Protein AF-A0A2Z5PLV8-F1 (afdb_monomer_lite)

Sequence (96 aa):
MPYSDKEYSKIQKNIKHIIVTGRSSDDEFKNLLGLIYASIKLKNQKCTTKMLDTLKNKYNLDLIGDIDKFRIYYYKKSPNIKTEEDLKEYIRNNRK

Radius of gyration: 17.52 Å; chains: 1; bounding box: 42×35×44 Å

pLDDT: mean 77.37, std 14.93, range [39.31, 93.31]

Structure (mmCIF, N/CA/C/O backbone):
data_AF-A0A2Z5PLV8-F1
#
_entry.id   AF-A0A2Z5PLV8-F1
#
loop_
_atom_site.group_PDB
_atom_site.id
_atom_site.type_symbol
_atom_site.label_atom_id
_atom_site.label_alt_id
_atom_site.label_comp_id
_atom_site.label_asym_id
_atom_site.label_entity_id
_atom_site.label_seq_id
_atom_site.pdbx_PDB_ins_code
_atom_site.Cartn_x
_atom_site.Cartn_y
_atom_site.Cartn_z
_atom_site.occupancy
_atom_site.B_iso_or_equiv
_atom_site.auth_seq_id
_atom_site.auth_comp_id
_atom_site.auth_asym_id
_atom_site.auth_atom_id
_atom_site.pdbx_PDB_model_num
ATOM 1 N N . MET A 1 1 ? -16.593 2.886 6.727 1.00 57.59 1 MET A N 1
ATOM 2 C CA . MET A 1 1 ? -16.263 2.321 8.054 1.00 57.59 1 MET A CA 1
ATOM 3 C C . MET A 1 1 ? -14.754 2.382 8.264 1.00 57.59 1 MET A C 1
ATOM 5 O O . MET A 1 1 ? -14.042 2.378 7.264 1.00 57.59 1 MET A O 1
ATOM 9 N N . PRO A 1 2 ? -14.264 2.518 9.508 1.00 70.94 2 PRO A N 1
ATOM 10 C CA . PRO A 1 2 ? -12.843 2.391 9.821 1.00 70.94 2 PRO A CA 1
ATOM 11 C C . PRO A 1 2 ? -12.306 1.000 9.511 1.00 70.94 2 PRO A C 1
ATOM 13 O O . PRO A 1 2 ? -12.989 0.015 9.772 1.00 70.94 2 PRO A O 1
ATOM 16 N N . TYR A 1 3 ? -11.092 0.942 8.953 1.00 79.88 3 TYR A N 1
ATOM 17 C CA . TYR A 1 3 ? -10.362 -0.314 8.823 1.00 79.88 3 TYR A CA 1
ATOM 18 C C . TYR A 1 3 ? -10.063 -0.855 10.219 1.00 79.88 3 TYR A C 1
ATOM 20 O O . TYR A 1 3 ? -9.616 -0.121 11.104 1.00 79.88 3 TYR A O 1
ATOM 28 N N . SER A 1 4 ? -10.311 -2.143 10.400 1.00 86.81 4 SER A N 1
ATOM 29 C CA . SER A 1 4 ? -9.953 -2.886 11.599 1.00 86.81 4 SER A CA 1
ATOM 30 C C . SER A 1 4 ? -8.437 -3.074 11.708 1.00 86.81 4 SER A C 1
ATOM 32 O O . SER A 1 4 ? -7.708 -3.053 10.713 1.00 86.81 4 SER A O 1
ATOM 34 N N . ASP A 1 5 ? -7.951 -3.362 12.916 1.00 86.62 5 ASP A N 1
ATOM 35 C CA . ASP A 1 5 ? -6.536 -3.688 13.139 1.00 86.62 5 ASP A CA 1
ATOM 36 C C . ASP A 1 5 ? -6.074 -4.891 12.297 1.00 86.62 5 ASP A C 1
ATOM 38 O O . ASP A 1 5 ? -4.933 -4.938 11.832 1.00 86.62 5 ASP A O 1
ATOM 42 N N . LYS A 1 6 ? -6.981 -5.846 12.036 1.00 88.75 6 LYS A N 1
ATOM 43 C CA . LYS A 1 6 ? -6.725 -6.986 11.143 1.00 88.75 6 LYS A CA 1
ATOM 44 C C . LYS A 1 6 ? -6.488 -6.532 9.703 1.00 88.75 6 LYS A C 1
ATOM 46 O O . LYS A 1 6 ? -5.550 -7.008 9.066 1.00 88.75 6 LYS A O 1
ATOM 51 N N . GLU A 1 7 ? -7.303 -5.610 9.197 1.00 88.94 7 GLU A N 1
ATOM 52 C CA . GLU A 1 7 ? -7.149 -5.061 7.846 1.00 88.94 7 GLU A CA 1
ATOM 53 C C . GLU A 1 7 ? -5.865 -4.244 7.720 1.00 88.94 7 GLU A C 1
ATOM 55 O O . GLU A 1 7 ? -5.105 -4.449 6.775 1.00 88.94 7 GLU A O 1
ATOM 60 N N . TYR A 1 8 ? -5.552 -3.395 8.703 1.00 90.00 8 TYR A N 1
ATOM 61 C CA . TYR A 1 8 ? -4.289 -2.657 8.716 1.00 90.00 8 TYR A CA 1
ATOM 62 C C . TYR A 1 8 ? -3.070 -3.580 8.740 1.00 90.00 8 TYR A C 1
ATOM 64 O O . TYR A 1 8 ? -2.127 -3.370 7.975 1.00 90.00 8 TYR A O 1
ATOM 72 N N . SER A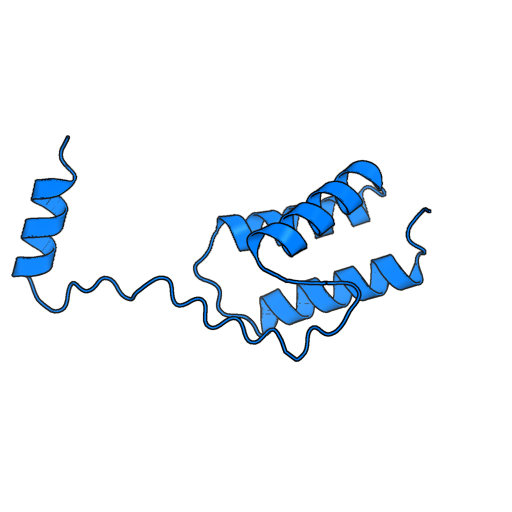 1 9 ? -3.096 -4.629 9.565 1.00 90.00 9 SER A N 1
ATOM 73 C CA . SER A 1 9 ? -2.027 -5.630 9.612 1.00 90.00 9 SER A CA 1
ATOM 74 C C . SER A 1 9 ? -1.864 -6.348 8.266 1.00 90.00 9 SER A C 1
ATOM 76 O O . SER A 1 9 ? -0.743 -6.517 7.775 1.00 90.00 9 SER A O 1
ATOM 78 N N . LYS A 1 10 ? -2.980 -6.698 7.611 1.00 90.44 10 LYS A N 1
ATOM 79 C CA . LYS A 1 10 ? -2.979 -7.316 6.279 1.00 90.44 10 LYS A CA 1
ATOM 80 C C . LYS A 1 10 ? -2.375 -6.388 5.223 1.00 90.44 10 LYS A C 1
ATOM 82 O O . LYS A 1 10 ? -1.468 -6.808 4.508 1.00 90.44 10 LYS A O 1
ATOM 87 N N . ILE A 1 11 ? -2.800 -5.124 5.175 1.00 90.06 11 ILE A N 1
ATOM 88 C CA . ILE A 1 11 ? -2.259 -4.119 4.248 1.00 90.06 11 ILE A CA 1
ATOM 89 C C . ILE A 1 11 ? -0.748 -3.959 4.455 1.00 90.06 11 ILE A C 1
ATOM 91 O O . ILE A 1 11 ? 0.015 -3.991 3.492 1.00 90.06 11 ILE A O 1
ATOM 95 N N . GLN A 1 12 ? -0.284 -3.852 5.703 1.00 90.31 12 GLN A N 1
ATOM 96 C CA . GLN A 1 12 ? 1.147 -3.748 6.008 1.00 90.31 12 GLN A CA 1
ATOM 97 C C . GLN A 1 12 ? 1.941 -4.975 5.543 1.00 90.31 12 GLN A C 1
ATOM 99 O O . GLN A 1 12 ? 3.037 -4.824 4.997 1.00 90.31 12 GLN A O 1
ATOM 104 N N . LYS A 1 13 ? 1.409 -6.186 5.751 1.00 89.81 13 LYS A N 1
ATOM 105 C CA . LYS A 1 13 ? 2.031 -7.431 5.279 1.00 89.81 13 LYS A CA 1
ATOM 106 C C . LYS A 1 13 ? 2.125 -7.454 3.754 1.00 89.81 13 LYS A C 1
ATOM 108 O O . LYS A 1 13 ? 3.169 -7.808 3.213 1.00 89.81 13 LYS A O 1
ATOM 113 N N . ASN A 1 14 ? 1.069 -7.014 3.083 1.00 88.50 14 ASN A N 1
ATOM 114 C CA . ASN A 1 14 ? 0.981 -6.973 1.633 1.00 88.50 14 ASN A CA 1
ATOM 115 C C . ASN A 1 14 ? 1.940 -5.947 1.013 1.00 88.50 14 ASN A C 1
ATOM 117 O O . ASN A 1 14 ? 2.649 -6.269 0.064 1.00 88.50 14 ASN A O 1
ATOM 121 N N . ILE A 1 15 ? 2.055 -4.754 1.603 1.00 88.56 15 ILE A N 1
ATOM 122 C CA . ILE A 1 15 ? 3.060 -3.753 1.213 1.00 88.56 15 ILE A CA 1
ATOM 123 C C . ILE A 1 15 ? 4.471 -4.330 1.347 1.00 88.56 15 ILE A C 1
ATOM 125 O O . ILE A 1 15 ? 5.268 -4.227 0.418 1.00 88.56 15 ILE A O 1
ATOM 129 N N . LYS A 1 16 ? 4.782 -4.970 2.484 1.00 87.19 16 LYS A N 1
ATOM 130 C CA . LYS A 1 16 ? 6.089 -5.610 2.692 1.00 87.19 16 LYS A CA 1
ATOM 131 C C . LYS A 1 16 ? 6.357 -6.691 1.652 1.00 87.19 16 LYS A C 1
ATOM 133 O O . LYS A 1 16 ? 7.458 -6.736 1.118 1.00 87.19 16 LYS A O 1
ATOM 138 N N . HIS A 1 17 ? 5.363 -7.528 1.355 1.00 84.38 17 HIS A N 1
ATOM 139 C CA . HIS A 1 17 ? 5.486 -8.546 0.319 1.00 84.38 17 HIS A CA 1
ATOM 140 C C . HIS A 1 17 ? 5.829 -7.905 -1.029 1.00 84.38 17 HIS A C 1
ATOM 142 O O . HIS A 1 17 ? 6.844 -8.262 -1.607 1.00 84.38 17 HIS A O 1
ATOM 148 N N . ILE A 1 18 ? 5.074 -6.893 -1.466 1.00 82.50 18 ILE A N 1
ATOM 149 C CA . ILE A 1 18 ? 5.302 -6.195 -2.742 1.00 82.50 18 ILE A CA 1
ATOM 150 C C . ILE A 1 18 ? 6.678 -5.524 -2.800 1.00 82.50 18 ILE A C 1
ATOM 152 O O . ILE A 1 18 ? 7.315 -5.549 -3.845 1.00 82.50 18 ILE A O 1
ATOM 156 N N . ILE A 1 19 ? 7.164 -4.941 -1.703 1.00 79.75 19 ILE A N 1
ATOM 157 C CA . ILE A 1 19 ? 8.506 -4.336 -1.662 1.00 79.75 19 ILE A CA 1
ATOM 158 C C . ILE A 1 19 ? 9.604 -5.402 -1.793 1.00 79.75 19 ILE A C 1
ATOM 160 O O . ILE A 1 19 ? 10.628 -5.150 -2.420 1.00 79.75 19 ILE A O 1
ATOM 164 N N . VAL A 1 20 ? 9.407 -6.583 -1.199 1.00 77.94 20 VAL A N 1
ATOM 165 C CA . VAL A 1 20 ? 10.398 -7.671 -1.209 1.00 77.94 20 VAL A CA 1
ATOM 166 C C . VAL A 1 20 ? 10.378 -8.451 -2.526 1.00 77.94 20 VAL A C 1
ATOM 168 O O . VAL A 1 20 ? 11.434 -8.826 -3.031 1.00 77.94 20 VAL A O 1
ATOM 171 N N . THR A 1 21 ? 9.194 -8.724 -3.076 1.00 74.19 21 THR A N 1
ATOM 172 C CA . THR A 1 21 ? 9.018 -9.586 -4.256 1.00 74.19 21 THR A CA 1
ATOM 173 C C . THR A 1 21 ? 8.847 -8.804 -5.554 1.00 74.19 21 THR A C 1
ATOM 175 O O . THR A 1 21 ? 9.169 -9.315 -6.628 1.00 74.19 21 THR A O 1
ATOM 178 N N . GLY A 1 22 ? 8.366 -7.565 -5.478 1.00 66.69 22 GLY A N 1
ATOM 179 C CA . GLY A 1 22 ? 8.134 -6.698 -6.623 1.00 66.69 22 GLY A CA 1
ATOM 180 C C . GLY A 1 22 ? 9.388 -5.932 -7.031 1.00 66.69 22 GLY A C 1
ATOM 181 O O . GLY A 1 22 ? 10.078 -5.327 -6.214 1.00 66.69 22 GLY A O 1
ATOM 182 N N . ARG A 1 23 ? 9.657 -5.897 -8.337 1.00 62.12 23 ARG A N 1
ATOM 183 C CA . ARG A 1 23 ? 10.660 -5.013 -8.941 1.00 62.12 23 ARG A CA 1
ATOM 184 C C . ARG A 1 23 ? 9.931 -3.934 -9.732 1.00 62.12 23 ARG A C 1
ATOM 186 O O . ARG A 1 23 ? 9.751 -4.058 -10.938 1.00 62.12 23 ARG A O 1
ATOM 193 N N . SER A 1 24 ? 9.466 -2.897 -9.038 1.00 67.19 24 SER A N 1
ATOM 194 C CA . SER A 1 24 ? 8.909 -1.709 -9.695 1.00 67.19 24 SER A CA 1
ATOM 195 C C . SER A 1 24 ? 10.008 -0.669 -9.898 1.00 67.19 24 SER A C 1
ATOM 197 O O . SER A 1 24 ? 10.703 -0.317 -8.945 1.00 67.19 24 SER A O 1
ATOM 199 N N . SER A 1 25 ? 10.162 -0.149 -11.115 1.00 70.19 25 SER A N 1
ATOM 200 C CA . SER A 1 25 ? 10.961 1.057 -11.377 1.00 70.19 25 SER A CA 1
ATOM 201 C C . SER A 1 25 ? 10.128 2.342 -11.293 1.00 70.19 25 SER A C 1
ATOM 203 O O . SER A 1 25 ? 10.633 3.419 -11.588 1.00 70.19 25 SER A O 1
ATOM 205 N N . ASP A 1 26 ? 8.852 2.239 -10.913 1.00 82.00 26 ASP A N 1
ATOM 206 C CA . ASP A 1 26 ? 7.971 3.387 -10.753 1.00 82.00 26 ASP A CA 1
ATOM 207 C C . ASP A 1 26 ? 8.099 3.969 -9.337 1.00 82.00 26 ASP A C 1
ATOM 209 O O . ASP A 1 26 ? 7.654 3.374 -8.351 1.00 82.00 26 ASP 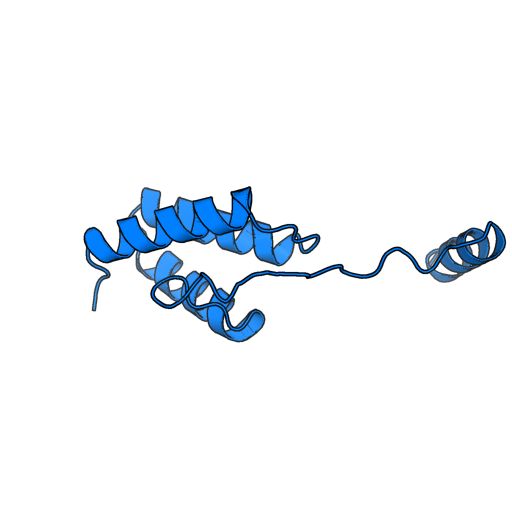A O 1
ATOM 213 N N . ASP A 1 27 ? 8.754 5.124 -9.227 1.00 82.62 27 ASP A N 1
ATOM 214 C CA . ASP A 1 27 ? 8.979 5.785 -7.940 1.00 82.62 27 ASP A CA 1
ATOM 215 C C . ASP A 1 27 ? 7.704 6.407 -7.362 1.00 82.62 27 ASP A C 1
ATOM 217 O O . ASP A 1 27 ? 7.559 6.465 -6.140 1.00 82.62 27 ASP A O 1
ATOM 221 N N . GLU A 1 28 ? 6.74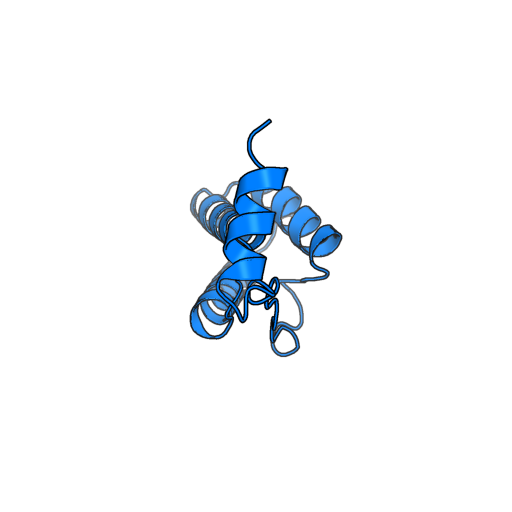0 6.798 -8.203 1.00 86.50 28 GLU A N 1
ATOM 222 C CA . GLU A 1 28 ? 5.437 7.263 -7.724 1.00 86.50 28 GLU A CA 1
ATOM 223 C C . GLU A 1 28 ? 4.699 6.113 -7.030 1.00 86.50 28 GLU A C 1
ATOM 225 O O . GLU A 1 28 ? 4.173 6.291 -5.931 1.00 86.50 28 GLU A O 1
ATOM 230 N N . PHE A 1 29 ? 4.736 4.912 -7.612 1.00 86.44 29 PHE A N 1
ATOM 231 C CA . PHE A 1 29 ? 4.183 3.706 -6.995 1.00 86.44 29 PHE A CA 1
ATOM 232 C C . PHE A 1 29 ? 4.831 3.396 -5.637 1.00 86.44 29 PHE A C 1
ATOM 234 O O . PHE A 1 29 ? 4.126 3.192 -4.645 1.00 86.44 29 PHE A O 1
ATOM 241 N N . LYS A 1 30 ? 6.170 3.391 -5.561 1.00 85.00 30 LYS A N 1
ATOM 242 C CA . LYS A 1 30 ? 6.898 3.129 -4.302 1.00 85.00 30 LYS A CA 1
ATOM 243 C C . LYS A 1 30 ? 6.578 4.170 -3.235 1.00 85.00 30 LYS A C 1
ATOM 245 O O . LYS A 1 30 ? 6.332 3.807 -2.084 1.00 85.00 30 LYS A O 1
ATOM 250 N N . ASN A 1 31 ? 6.547 5.446 -3.619 1.00 89.62 31 ASN A N 1
ATOM 251 C CA . ASN A 1 31 ? 6.182 6.532 -2.717 1.00 89.62 31 ASN A CA 1
ATOM 252 C C . ASN A 1 31 ? 4.763 6.341 -2.192 1.00 89.62 31 ASN A C 1
ATOM 254 O O . ASN A 1 31 ? 4.532 6.489 -0.995 1.00 89.62 31 ASN A O 1
ATOM 258 N N . LEU A 1 32 ? 3.826 5.939 -3.051 1.00 91.00 32 LEU A N 1
ATOM 259 C CA . LEU A 1 32 ? 2.452 5.691 -2.641 1.00 91.00 32 LEU A CA 1
ATOM 260 C C . LEU A 1 32 ? 2.351 4.542 -1.623 1.00 91.00 32 LEU A C 1
ATOM 262 O O . LEU A 1 32 ? 1.684 4.691 -0.600 1.00 91.00 32 LEU A O 1
ATOM 266 N N . LEU A 1 33 ? 3.069 3.432 -1.840 1.00 90.62 33 LEU A N 1
ATOM 267 C CA . LEU A 1 33 ? 3.161 2.335 -0.866 1.00 90.62 33 LEU A CA 1
ATOM 268 C C . LEU A 1 33 ? 3.753 2.800 0.475 1.00 90.62 33 LEU A C 1
ATOM 270 O O . LEU A 1 33 ? 3.238 2.446 1.539 1.00 90.62 33 LEU A O 1
ATOM 274 N N . GLY A 1 34 ? 4.806 3.620 0.434 1.00 91.12 34 GLY A N 1
ATOM 275 C CA . GLY A 1 34 ? 5.423 4.206 1.624 1.00 91.12 34 GLY A CA 1
ATOM 276 C C . GLY A 1 34 ? 4.470 5.125 2.393 1.00 91.12 34 GLY A C 1
ATOM 277 O O . GLY A 1 34 ? 4.368 5.023 3.617 1.00 91.12 34 GLY A O 1
ATOM 278 N N . LEU A 1 35 ? 3.717 5.968 1.680 1.00 93.31 35 LEU A N 1
ATOM 279 C CA . LEU A 1 35 ? 2.716 6.864 2.262 1.00 93.31 35 LEU A CA 1
ATOM 280 C C . LEU A 1 35 ? 1.579 6.091 2.935 1.00 93.31 35 LEU A C 1
ATOM 282 O O . LEU A 1 35 ? 1.191 6.456 4.042 1.00 93.31 35 LEU A O 1
ATOM 286 N N . ILE A 1 36 ? 1.096 5.003 2.324 1.00 92.94 36 ILE A N 1
ATOM 287 C CA . ILE A 1 36 ? 0.086 4.123 2.936 1.00 92.94 36 ILE A CA 1
ATOM 288 C C . ILE A 1 36 ? 0.642 3.494 4.218 1.00 92.94 36 ILE A C 1
ATOM 290 O O . ILE A 1 36 ? -0.017 3.474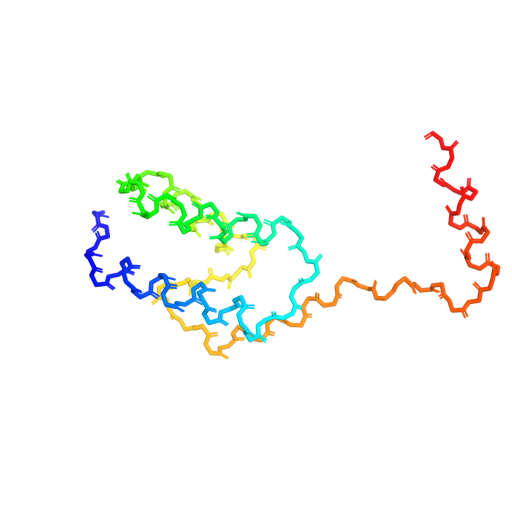 5.256 1.00 92.94 36 ILE A O 1
ATOM 294 N N . TYR A 1 37 ? 1.878 2.997 4.183 1.00 91.81 37 TYR A N 1
ATOM 295 C CA . TYR A 1 37 ? 2.493 2.391 5.362 1.00 91.81 37 TYR A CA 1
ATOM 296 C C . TYR A 1 37 ? 2.653 3.396 6.516 1.00 91.81 37 TYR A C 1
ATOM 298 O O . TYR A 1 37 ? 2.344 3.085 7.671 1.00 91.81 37 TYR A O 1
ATOM 306 N N . ALA A 1 38 ? 3.097 4.617 6.205 1.00 91.94 38 ALA A N 1
ATOM 307 C CA . ALA A 1 38 ? 3.234 5.699 7.174 1.00 91.94 38 ALA A CA 1
ATOM 308 C C . ALA A 1 38 ? 1.874 6.155 7.725 1.00 91.94 38 ALA A C 1
ATOM 310 O O . ALA A 1 38 ? 1.734 6.324 8.936 1.00 91.94 38 ALA A O 1
ATOM 311 N N . SER A 1 39 ? 0.854 6.298 6.872 1.00 92.31 39 SER A N 1
ATOM 312 C CA . SER A 1 39 ? -0.483 6.718 7.301 1.00 92.31 39 SER A CA 1
ATOM 313 C C . SER A 1 39 ? -1.125 5.708 8.249 1.00 92.31 39 SER A C 1
ATOM 315 O O . SER A 1 39 ? -1.745 6.118 9.229 1.00 92.31 39 SER A O 1
ATOM 317 N N . ILE A 1 40 ? -0.911 4.406 8.022 1.00 90.69 40 ILE A N 1
ATOM 318 C CA . ILE A 1 40 ? -1.355 3.347 8.939 1.00 90.69 40 ILE A CA 1
ATOM 319 C C . ILE A 1 40 ? -0.637 3.464 10.286 1.00 90.69 40 ILE A C 1
ATOM 321 O O . ILE A 1 40 ? -1.288 3.431 11.329 1.00 90.69 40 ILE A O 1
ATOM 325 N N . LYS A 1 41 ? 0.693 3.639 10.290 1.00 88.94 41 LYS A N 1
ATOM 326 C CA . LYS A 1 41 ? 1.463 3.814 11.536 1.00 88.94 41 LYS A CA 1
ATOM 327 C C . LYS A 1 41 ? 1.005 5.026 12.346 1.00 88.94 41 LYS A C 1
ATOM 329 O O . LYS A 1 41 ? 0.940 4.951 13.568 1.00 88.94 41 LYS A O 1
ATOM 334 N N . LEU A 1 42 ? 0.661 6.114 11.664 1.00 91.31 42 LEU A N 1
ATOM 335 C CA . LEU A 1 42 ? 0.127 7.332 12.275 1.00 91.31 42 LEU A CA 1
ATOM 336 C C . LEU A 1 42 ? -1.367 7.229 12.626 1.00 91.31 42 LEU A C 1
ATOM 338 O O . LEU A 1 42 ? -1.949 8.217 13.064 1.00 91.31 42 LEU A O 1
ATOM 342 N N . LYS A 1 43 ? -2.006 6.068 12.406 1.00 87.88 43 LYS A N 1
ATOM 343 C CA . LYS A 1 43 ? -3.455 5.851 12.564 1.00 87.88 43 LYS A CA 1
ATOM 344 C C . LYS A 1 43 ? -4.303 6.892 11.814 1.00 87.88 43 LYS A C 1
ATOM 346 O O . LYS A 1 43 ? -5.439 7.182 12.183 1.00 87.88 43 LYS A O 1
ATOM 351 N N . ASN A 1 44 ? -3.766 7.450 10.727 1.00 91.19 44 ASN A N 1
ATOM 352 C CA . ASN A 1 44 ? -4.444 8.437 9.900 1.00 91.19 44 ASN A CA 1
ATOM 353 C C . ASN A 1 44 ? -5.294 7.725 8.848 1.00 91.19 44 ASN A C 1
ATOM 355 O O . ASN A 1 44 ? -4.869 7.474 7.714 1.00 91.19 44 ASN A O 1
ATOM 359 N N . GLN A 1 45 ? -6.519 7.394 9.238 1.00 86.44 45 GLN A N 1
ATOM 360 C CA . GLN A 1 45 ? -7.440 6.639 8.401 1.00 86.44 45 GLN A CA 1
ATOM 361 C C . GLN A 1 45 ? -7.824 7.388 7.122 1.00 86.44 45 GLN A C 1
ATOM 363 O O . GLN A 1 45 ? -7.814 6.795 6.049 1.00 86.44 45 GLN A O 1
ATOM 368 N N . LYS A 1 46 ? -8.115 8.693 7.205 1.00 90.31 46 LYS A N 1
ATOM 369 C CA . LYS A 1 46 ? -8.512 9.496 6.036 1.00 90.31 46 LYS A CA 1
ATOM 370 C C . LYS A 1 46 ? -7.423 9.486 4.962 1.00 90.31 46 LYS A C 1
ATOM 372 O O . LYS A 1 46 ? -7.721 9.309 3.783 1.00 90.31 46 LYS A O 1
ATOM 377 N N . CYS A 1 47 ? -6.166 9.649 5.378 1.00 89.94 47 CYS A N 1
ATOM 378 C CA . CYS A 1 47 ? -5.025 9.546 4.474 1.00 89.94 47 CYS A CA 1
ATOM 379 C C . CYS A 1 47 ? -4.891 8.121 3.924 1.00 89.94 47 CYS A C 1
ATOM 381 O O . CYS A 1 47 ? -4.781 7.947 2.715 1.00 89.94 47 CYS A O 1
ATOM 383 N N . THR A 1 48 ? -5.003 7.107 4.786 1.00 91.06 48 THR A N 1
ATOM 384 C CA . THR A 1 48 ? -4.901 5.701 4.375 1.00 91.06 48 THR A CA 1
ATOM 385 C C . THR A 1 48 ? -5.934 5.337 3.309 1.00 91.06 48 THR A C 1
ATOM 387 O O . THR A 1 48 ? -5.558 4.818 2.265 1.00 91.06 48 THR A O 1
ATOM 390 N N . THR A 1 49 ? -7.215 5.660 3.517 1.00 91.38 49 THR A N 1
ATOM 391 C CA . THR A 1 49 ? -8.280 5.413 2.533 1.00 91.38 49 THR A CA 1
ATOM 392 C C . THR A 1 49 ? -7.990 6.125 1.215 1.00 91.38 49 THR A C 1
ATOM 394 O O . THR A 1 49 ? -7.971 5.480 0.175 1.00 91.38 49 THR A O 1
ATOM 397 N N . LYS A 1 50 ? -7.651 7.422 1.254 1.00 92.75 50 LYS A N 1
ATOM 398 C CA . LYS A 1 50 ? -7.341 8.195 0.041 1.00 92.75 50 LYS A CA 1
ATOM 399 C C . LYS A 1 50 ? -6.179 7.595 -0.757 1.00 92.75 50 LYS A C 1
ATOM 401 O O . LYS A 1 50 ? -6.218 7.563 -1.988 1.00 92.75 50 LYS A O 1
ATOM 406 N N . MET A 1 51 ? -5.128 7.152 -0.070 1.00 92.62 51 MET A N 1
ATOM 407 C CA . MET A 1 51 ? -3.959 6.575 -0.728 1.00 92.62 51 MET A CA 1
ATOM 408 C C . MET A 1 51 ? -4.253 5.174 -1.271 1.00 92.62 51 MET A C 1
ATOM 410 O O . MET A 1 51 ? -3.818 4.867 -2.376 1.00 92.62 51 MET A O 1
ATOM 414 N N . LEU A 1 52 ? -5.046 4.360 -0.567 1.00 90.75 52 LEU A N 1
ATOM 415 C CA . LEU A 1 52 ? -5.527 3.070 -1.075 1.00 90.75 52 LEU A CA 1
ATOM 416 C C . LEU A 1 52 ? -6.407 3.231 -2.321 1.00 90.75 52 LEU A C 1
ATOM 418 O O . LEU A 1 52 ? -6.202 2.515 -3.297 1.00 90.75 52 LEU A O 1
ATOM 422 N N . ASP A 1 53 ? -7.310 4.213 -2.337 1.00 91.44 53 ASP A N 1
ATOM 423 C CA . ASP A 1 53 ? -8.132 4.517 -3.514 1.00 91.44 53 ASP A CA 1
ATOM 424 C C . ASP A 1 53 ? -7.263 4.971 -4.690 1.00 91.44 53 ASP A C 1
ATOM 426 O O . ASP A 1 53 ? -7.453 4.539 -5.825 1.00 91.44 53 ASP A O 1
ATOM 430 N N . THR A 1 54 ? -6.253 5.805 -4.423 1.00 90.94 54 THR A N 1
ATOM 431 C CA . THR A 1 54 ? -5.295 6.238 -5.451 1.00 90.94 54 THR A CA 1
ATOM 432 C C . THR A 1 54 ? -4.512 5.050 -6.006 1.00 90.94 54 THR A C 1
ATOM 434 O O . THR A 1 54 ? -4.324 4.951 -7.217 1.00 90.94 54 THR A O 1
ATOM 437 N N . LEU A 1 55 ? -4.087 4.131 -5.137 1.00 88.31 55 LEU A N 1
ATOM 438 C CA . LEU A 1 55 ? -3.361 2.925 -5.518 1.00 88.31 55 LEU A CA 1
ATOM 439 C C . LEU A 1 55 ? -4.217 2.031 -6.421 1.00 88.31 55 LEU A C 1
ATOM 441 O O . LEU A 1 55 ? -3.760 1.593 -7.476 1.00 88.31 55 LEU A O 1
ATOM 445 N N . LYS A 1 56 ? -5.478 1.822 -6.037 1.00 87.12 56 LYS A N 1
ATOM 446 C CA . LYS A 1 56 ? -6.440 1.029 -6.799 1.00 87.12 56 LYS A CA 1
ATOM 447 C C . LYS A 1 56 ? -6.762 1.670 -8.143 1.00 87.12 56 LYS A C 1
ATOM 449 O O . LYS A 1 56 ? -6.709 0.996 -9.161 1.00 87.12 56 LYS A O 1
ATOM 454 N N . ASN A 1 57 ? -7.010 2.974 -8.178 1.00 88.38 57 ASN A N 1
ATOM 455 C CA . ASN A 1 57 ? -7.385 3.664 -9.411 1.00 88.38 57 ASN A CA 1
ATOM 456 C C . ASN A 1 57 ? -6.219 3.794 -10.400 1.00 88.38 57 ASN A C 1
ATOM 458 O O . ASN A 1 57 ? -6.423 3.645 -11.600 1.00 88.38 57 ASN A O 1
ATOM 462 N N . LYS A 1 58 ? -5.000 4.074 -9.919 1.00 86.94 58 LYS A N 1
ATOM 463 C CA . LYS A 1 58 ? -3.834 4.266 -10.799 1.00 86.94 58 LYS A CA 1
ATOM 464 C C . LYS A 1 58 ? -3.158 2.963 -11.208 1.00 86.94 58 LYS A C 1
ATOM 466 O O . LYS A 1 58 ? -2.660 2.871 -12.324 1.00 86.94 58 LYS A O 1
ATOM 471 N N . TYR A 1 59 ? -3.114 1.980 -10.311 1.00 82.31 59 TYR A N 1
ATOM 472 C CA . TYR A 1 59 ? -2.330 0.758 -10.507 1.00 82.31 59 TYR A CA 1
ATOM 473 C C . TYR A 1 59 ? -3.183 -0.509 -10.541 1.00 82.31 59 TYR A C 1
ATOM 475 O O . TYR A 1 59 ? -2.633 -1.588 -10.729 1.00 82.31 59 TYR A O 1
ATOM 483 N N . ASN A 1 60 ? -4.505 -0.410 -10.363 1.00 82.31 60 ASN A N 1
ATOM 484 C CA . ASN A 1 60 ? -5.400 -1.564 -10.237 1.00 82.31 60 ASN A CA 1
ATOM 485 C C . ASN A 1 60 ? -4.952 -2.547 -9.135 1.00 82.31 60 ASN A C 1
ATOM 487 O O . ASN A 1 60 ? -5.107 -3.761 -9.262 1.00 82.31 60 ASN A O 1
ATOM 491 N N . LEU A 1 61 ? -4.357 -2.014 -8.059 1.00 82.38 61 LEU A N 1
ATOM 492 C CA . LEU A 1 61 ? -3.876 -2.787 -6.916 1.00 82.38 61 LEU A CA 1
ATOM 493 C C . LEU A 1 61 ? -4.815 -2.640 -5.729 1.00 82.38 61 LEU A C 1
ATOM 495 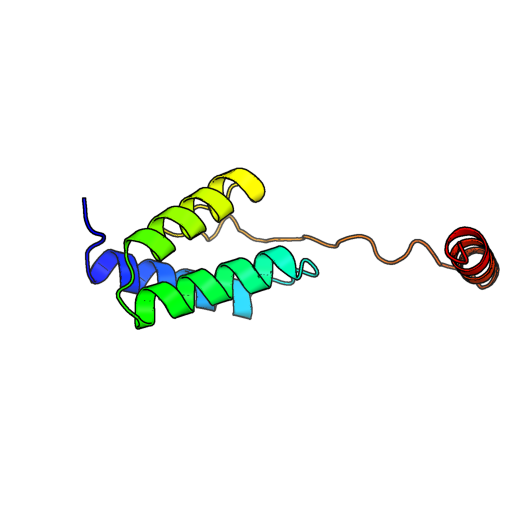O O . LEU A 1 61 ? -5.004 -1.540 -5.208 1.00 82.38 61 LEU A O 1
ATOM 499 N N . ASP A 1 62 ? -5.312 -3.770 -5.242 1.00 85.00 62 ASP A N 1
ATOM 500 C CA . ASP A 1 62 ? -6.067 -3.838 -3.999 1.00 85.00 62 ASP A CA 1
ATOM 501 C C . ASP A 1 62 ? -5.227 -4.511 -2.903 1.00 85.00 62 ASP A C 1
ATOM 503 O O . ASP A 1 62 ? -5.028 -5.725 -2.901 1.00 85.00 62 ASP A O 1
ATOM 507 N N . LEU A 1 63 ? -4.722 -3.711 -1.958 1.00 83.44 63 LEU A N 1
ATOM 508 C CA . LEU A 1 63 ? -3.908 -4.202 -0.838 1.00 83.44 63 LEU A CA 1
ATOM 509 C C . LEU A 1 63 ? -4.716 -4.947 0.232 1.00 83.44 63 LEU A C 1
ATOM 511 O O . LEU A 1 63 ? -4.115 -5.555 1.118 1.00 83.44 63 LEU A O 1
ATOM 515 N N . ILE A 1 64 ? -6.047 -4.903 0.182 1.00 82.56 64 ILE A N 1
ATOM 516 C CA . ILE A 1 64 ? -6.926 -5.659 1.085 1.00 82.56 64 ILE A CA 1
ATOM 517 C C . ILE A 1 64 ? -7.262 -7.019 0.465 1.00 82.56 64 ILE A C 1
ATOM 519 O O . ILE A 1 64 ? -7.451 -8.005 1.187 1.00 82.56 64 ILE A O 1
ATOM 523 N N . GLY A 1 65 ? -7.304 -7.071 -0.865 1.00 75.88 65 GLY A N 1
ATOM 524 C CA . GLY A 1 65 ? -7.602 -8.251 -1.662 1.00 75.88 65 GLY A CA 1
ATOM 525 C C . GLY A 1 65 ? -6.395 -9.139 -1.979 1.00 75.88 65 GLY A C 1
ATOM 526 O O . GLY A 1 65 ? -5.597 -9.492 -1.107 1.00 75.88 65 GLY A O 1
ATOM 527 N N . ASP A 1 66 ? -6.352 -9.566 -3.239 1.00 64.31 66 ASP A N 1
ATOM 528 C CA . ASP A 1 66 ? -5.499 -10.623 -3.781 1.00 64.31 66 ASP A CA 1
ATOM 529 C C . ASP A 1 66 ? -4.186 -10.041 -4.333 1.00 64.31 66 ASP A C 1
ATOM 531 O O . ASP A 1 66 ? -4.146 -9.489 -5.435 1.00 64.31 66 ASP A O 1
ATOM 535 N N . ILE A 1 67 ? -3.112 -10.126 -3.541 1.00 72.62 67 ILE A N 1
ATOM 536 C CA . ILE A 1 67 ? -1.794 -9.576 -3.898 1.00 72.62 67 ILE A CA 1
ATOM 537 C C . ILE A 1 67 ? -0.892 -10.561 -4.637 1.00 72.62 67 ILE A C 1
ATOM 539 O O . ILE A 1 67 ? 0.106 -10.140 -5.217 1.00 72.62 67 ILE A O 1
ATOM 543 N N . ASP A 1 68 ? -1.243 -11.849 -4.663 1.00 62.44 68 ASP A N 1
ATOM 544 C CA . ASP A 1 68 ? -0.446 -12.885 -5.333 1.00 62.44 68 ASP A CA 1
ATOM 545 C C . ASP A 1 68 ? -0.478 -12.723 -6.862 1.00 62.44 68 ASP A C 1
ATOM 547 O O . ASP A 1 68 ? 0.460 -13.097 -7.568 1.00 62.44 68 ASP A O 1
ATOM 551 N N . LYS A 1 69 ? -1.520 -12.063 -7.385 1.00 54.69 69 LYS A N 1
ATOM 552 C CA . LYS A 1 69 ? -1.596 -11.624 -8.789 1.00 54.69 69 LYS A CA 1
ATOM 553 C C . LYS A 1 69 ? -0.694 -10.430 -9.088 1.00 54.69 69 LYS A C 1
ATOM 555 O O . LYS A 1 69 ? -0.417 -10.145 -10.251 1.00 54.69 69 LYS A O 1
ATOM 560 N N . PHE A 1 70 ? -0.200 -9.746 -8.059 1.00 60.03 70 PHE A N 1
ATOM 561 C CA . PHE A 1 70 ? 0.627 -8.555 -8.181 1.00 60.03 70 PHE A CA 1
ATOM 562 C C . PHE A 1 70 ? 2.111 -8.891 -8.353 1.00 60.03 70 PHE A C 1
ATOM 564 O O . PHE A 1 70 ? 2.990 -8.397 -7.651 1.00 60.03 70 PHE A O 1
ATOM 571 N N . ARG A 1 71 ? 2.417 -9.689 -9.381 1.00 54.12 71 ARG A N 1
ATOM 572 C CA . ARG A 1 71 ? 3.744 -9.681 -10.005 1.00 54.12 71 ARG A CA 1
ATOM 573 C C . ARG A 1 71 ? 3.835 -8.443 -10.885 1.00 54.12 71 ARG A C 1
ATOM 575 O O . ARG A 1 71 ? 3.661 -8.516 -12.099 1.00 54.12 71 ARG A O 1
ATOM 582 N N . ILE A 1 72 ? 4.086 -7.286 -10.276 1.00 55.16 72 ILE A N 1
ATOM 583 C CA . ILE A 1 72 ? 4.453 -6.104 -11.049 1.00 55.16 72 ILE A CA 1
ATOM 584 C C . ILE A 1 72 ? 5.777 -6.403 -11.770 1.00 55.16 72 ILE A C 1
ATOM 586 O O . ILE A 1 72 ? 6.859 -6.330 -11.193 1.00 55.16 72 ILE A O 1
ATOM 590 N N . TYR A 1 73 ? 5.665 -6.722 -13.056 1.00 48.31 73 TYR A N 1
ATOM 591 C CA . TYR A 1 73 ? 6.678 -6.470 -14.073 1.00 48.31 73 TYR A CA 1
ATOM 592 C C . TYR A 1 73 ? 6.416 -5.076 -14.663 1.00 48.31 73 TYR A C 1
ATOM 594 O O . TYR A 1 73 ? 6.163 -4.922 -15.853 1.00 48.31 73 TYR A O 1
ATOM 602 N N . TYR A 1 74 ? 6.470 -4.024 -13.842 1.00 46.78 74 TYR A N 1
ATOM 603 C CA . TYR A 1 74 ? 6.615 -2.663 -14.363 1.00 46.78 74 TYR A CA 1
ATOM 604 C C . TYR A 1 74 ? 8.108 -2.454 -14.618 1.00 46.78 74 TYR A C 1
ATOM 606 O O . TYR A 1 74 ? 8.790 -1.716 -13.910 1.00 46.78 74 TYR A O 1
ATOM 614 N N . TYR A 1 75 ? 8.612 -3.134 -15.654 1.00 41.56 75 TYR A N 1
ATOM 615 C CA . TYR A 1 75 ? 9.741 -2.627 -16.424 1.00 41.56 75 TYR A CA 1
ATOM 616 C C . TYR A 1 75 ? 9.231 -1.360 -17.110 1.00 41.56 75 TYR A C 1
ATOM 618 O O . TYR A 1 75 ? 8.678 -1.408 -18.211 1.00 41.56 75 TYR A O 1
ATOM 626 N N . LYS A 1 76 ? 9.386 -0.197 -16.473 1.00 39.31 76 LYS A N 1
ATOM 627 C CA . LYS A 1 76 ? 9.401 1.044 -17.248 1.00 39.31 76 LYS A CA 1
ATOM 628 C C . LYS A 1 76 ? 10.683 0.950 -18.074 1.00 39.31 76 LYS A C 1
ATOM 630 O O . LYS A 1 76 ? 11.764 1.053 -17.508 1.00 39.31 76 LYS A O 1
ATOM 635 N N . LYS A 1 77 ? 10.490 0.561 -19.346 1.00 42.59 77 LYS A N 1
ATOM 636 C CA . LYS A 1 77 ? 11.438 0.409 -20.461 1.00 42.59 77 LYS A CA 1
ATOM 637 C C . LYS A 1 77 ? 12.901 0.507 -20.031 1.00 42.59 77 LYS A C 1
ATOM 639 O O . LYS A 1 77 ? 13.346 1.602 -19.694 1.00 42.59 77 LYS A O 1
ATOM 644 N N . SER A 1 78 ? 13.671 -0.582 -20.184 1.00 42.75 78 SER A N 1
ATOM 645 C CA . SER A 1 78 ? 15.104 -0.405 -20.465 1.00 42.75 78 SER A CA 1
ATOM 646 C C . SER A 1 78 ? 15.206 0.753 -21.453 1.00 42.75 78 SER A C 1
ATOM 648 O O . SER A 1 78 ? 14.455 0.714 -22.441 1.00 42.75 78 SER A O 1
ATOM 650 N N . PRO A 1 79 ? 16.004 1.804 -21.184 1.00 49.69 79 PRO A N 1
ATOM 651 C CA . PRO A 1 79 ? 16.193 2.842 -22.176 1.00 49.69 79 PRO A CA 1
ATOM 652 C C . PRO A 1 79 ? 16.504 2.104 -23.470 1.00 49.69 79 PRO A C 1
ATOM 654 O O . PRO A 1 79 ? 17.366 1.226 -23.492 1.00 49.69 79 PRO A O 1
ATOM 657 N N . ASN A 1 80 ? 15.746 2.385 -24.529 1.00 52.31 80 ASN A N 1
ATOM 658 C CA . ASN A 1 80 ? 15.940 1.740 -25.829 1.00 52.31 80 ASN A CA 1
ATOM 659 C C . ASN A 1 80 ? 17.267 2.192 -26.475 1.00 52.31 80 ASN A C 1
ATOM 661 O O . ASN A 1 80 ? 17.425 2.071 -27.676 1.00 52.31 80 ASN A O 1
ATOM 665 N N . ILE A 1 81 ? 18.177 2.724 -25.657 1.00 57.09 81 ILE A N 1
ATOM 666 C CA . ILE A 1 81 ? 19.536 3.113 -25.940 1.00 57.09 81 ILE A CA 1
ATOM 667 C C . ILE A 1 81 ? 20.343 1.828 -25.919 1.00 57.09 81 ILE A C 1
ATOM 669 O O . ILE A 1 81 ? 20.800 1.365 -24.872 1.00 57.09 81 ILE A O 1
ATOM 673 N N . LYS A 1 82 ? 20.416 1.198 -27.085 1.00 60.75 82 LYS A N 1
ATOM 674 C CA . LYS A 1 82 ? 21.223 -0.003 -27.287 1.00 60.75 82 LYS A CA 1
ATOM 675 C C . LYS A 1 82 ? 22.584 0.363 -27.867 1.00 60.75 82 LYS A C 1
ATOM 677 O O . LYS A 1 82 ? 23.513 -0.431 -27.738 1.00 60.75 82 LYS A O 1
ATOM 682 N N . THR A 1 83 ? 22.704 1.553 -28.459 1.00 67.56 83 THR A N 1
ATOM 683 C CA . THR A 1 83 ? 23.934 2.063 -29.070 1.00 67.56 83 THR A CA 1
ATOM 684 C C . THR A 1 83 ? 24.282 3.473 -28.589 1.00 67.56 83 THR A C 1
ATOM 686 O O . THR A 1 83 ? 23.503 4.152 -27.915 1.00 67.56 83 THR A O 1
ATOM 689 N N . GLU A 1 84 ? 25.497 3.915 -28.915 1.00 74.88 84 GLU A N 1
ATOM 690 C CA . GLU A 1 84 ? 25.993 5.250 -28.576 1.00 74.88 84 GLU A CA 1
ATOM 691 C C . GLU A 1 84 ? 25.202 6.361 -29.300 1.00 74.88 84 GLU A C 1
ATOM 693 O O . GLU A 1 84 ? 25.016 7.453 -28.757 1.00 74.88 84 GLU A O 1
ATOM 698 N N . GLU A 1 85 ? 24.684 6.081 -30.500 1.00 74.56 85 GLU A N 1
ATOM 699 C CA . GLU A 1 85 ? 23.852 6.998 -31.288 1.00 74.56 85 GLU A CA 1
ATOM 700 C C . GLU A 1 85 ? 22.524 7.329 -30.597 1.00 74.56 85 GLU A C 1
ATOM 702 O O . GLU A 1 85 ? 22.177 8.509 -30.484 1.00 74.56 85 GLU A O 1
ATOM 707 N N . ASP A 1 86 ? 21.832 6.323 -30.055 1.00 69.69 86 ASP A N 1
ATOM 708 C CA . ASP A 1 86 ? 20.571 6.510 -29.324 1.00 69.69 86 ASP A CA 1
ATOM 709 C C . ASP A 1 86 ? 20.761 7.447 -28.109 1.00 69.69 86 ASP A C 1
ATOM 711 O O . ASP A 1 86 ? 19.889 8.242 -27.743 1.00 69.69 86 ASP A O 1
ATOM 715 N N . LEU A 1 87 ? 21.940 7.368 -27.483 1.00 72.38 87 LEU A N 1
ATOM 716 C CA . LEU A 1 87 ? 22.338 8.152 -26.312 1.00 72.38 87 LEU A CA 1
ATOM 717 C C . LEU A 1 87 ? 22.559 9.625 -26.692 1.00 72.38 87 LEU A C 1
ATOM 719 O O . LEU A 1 87 ? 22.098 10.533 -25.993 1.00 72.38 87 LEU A O 1
ATOM 723 N N . LYS A 1 88 ? 23.209 9.867 -27.837 1.00 77.81 88 LYS A N 1
ATOM 724 C CA . LYS A 1 88 ? 23.425 11.213 -28.395 1.00 77.81 88 LYS A CA 1
ATOM 725 C C . LYS A 1 88 ? 22.106 11.878 -28.792 1.00 77.81 88 LYS A C 1
ATOM 727 O O . LYS A 1 88 ? 21.918 13.066 -28.516 1.00 77.81 88 LYS A O 1
ATOM 732 N N . GLU A 1 89 ? 21.183 11.130 -29.392 1.00 73.69 89 GLU A N 1
ATOM 733 C CA . GLU A 1 89 ? 19.877 11.645 -29.817 1.00 73.69 89 GLU A CA 1
ATOM 734 C C . GLU A 1 89 ? 18.984 12.012 -28.622 1.00 73.69 89 GLU A C 1
ATOM 736 O O . GLU A 1 89 ? 18.395 13.098 -28.587 1.00 73.69 89 GLU A O 1
ATOM 741 N N . TYR A 1 90 ? 18.962 11.171 -27.583 1.00 71.38 90 TYR A N 1
ATOM 742 C CA . TYR A 1 90 ? 18.228 11.458 -26.351 1.00 71.38 90 TYR A CA 1
ATOM 743 C C . TYR A 1 90 ? 18.710 12.748 -25.667 1.00 71.38 90 TYR A C 1
ATOM 745 O O . TYR A 1 90 ? 17.893 13.588 -25.279 1.00 71.38 90 TYR A O 1
ATOM 753 N N . ILE A 1 91 ? 20.030 12.940 -25.554 1.00 75.00 91 ILE A N 1
ATOM 754 C CA . ILE A 1 91 ? 20.619 14.148 -24.950 1.00 75.00 91 ILE A CA 1
ATOM 755 C C . ILE A 1 91 ? 20.280 15.394 -25.778 1.00 75.00 91 ILE A C 1
ATOM 757 O O . ILE A 1 91 ? 19.982 16.446 -25.213 1.00 75.00 91 ILE A O 1
ATOM 761 N N . ARG A 1 92 ? 20.299 15.290 -27.111 1.00 73.38 92 ARG A N 1
ATOM 762 C CA . ARG A 1 92 ? 19.993 16.409 -28.013 1.00 73.38 92 ARG A CA 1
ATOM 763 C C . ARG A 1 92 ? 18.534 16.861 -27.905 1.00 73.38 92 ARG A C 1
ATOM 765 O O . ARG A 1 92 ? 18.279 18.061 -27.909 1.00 73.38 92 ARG A O 1
ATOM 772 N N . ASN A 1 93 ? 17.601 15.922 -27.753 1.00 67.12 93 ASN A N 1
ATOM 773 C CA . ASN A 1 93 ? 16.167 16.212 -27.669 1.00 67.12 93 ASN A CA 1
ATOM 774 C C . ASN A 1 93 ? 15.714 16.728 -26.290 1.00 67.12 93 ASN A C 1
ATOM 776 O O . ASN A 1 93 ? 14.698 17.412 -26.208 1.00 67.12 93 ASN A O 1
ATOM 780 N N . ASN A 1 94 ? 16.467 16.449 -25.219 1.00 63.16 94 ASN A N 1
ATOM 781 C CA . ASN A 1 94 ? 16.131 16.858 -23.844 1.00 63.16 94 ASN A CA 1
ATOM 782 C C . ASN A 1 94 ? 16.888 18.110 -23.351 1.00 63.16 94 ASN A C 1
ATOM 784 O O . ASN A 1 94 ? 16.827 18.436 -22.171 1.00 63.16 94 ASN A O 1
ATOM 788 N N . ARG A 1 95 ? 17.605 18.822 -24.229 1.00 58.09 95 ARG A N 1
ATOM 789 C CA . ARG A 1 95 ? 18.339 20.065 -23.907 1.00 58.09 95 ARG A CA 1
ATOM 790 C C . ARG A 1 95 ? 17.510 21.355 -24.082 1.00 58.09 95 ARG A C 1
ATOM 792 O O . ARG A 1 95 ? 18.084 22.395 -24.396 1.00 58.09 95 ARG A O 1
ATOM 799 N N . LYS A 1 96 ? 16.186 21.299 -23.917 1.00 45.34 96 LYS A N 1
ATOM 800 C CA . LYS A 1 96 ? 15.325 22.496 -23.913 1.00 45.34 96 LYS A CA 1
ATOM 801 C C . LYS A 1 96 ? 15.063 22.989 -22.499 1.00 45.34 96 LYS A C 1
ATOM 803 O O . LYS A 1 96 ? 14.760 22.130 -21.645 1.00 45.34 96 LYS A O 1
#

Organism: NCBI:txid637915

Foldseek 3Di:
DFDDPVQLVQLLVLLVCCVVQEDAPDVVLNVLSVQLNVCSVVVPRVSNVVSQVVCCVVPVDHSSDDSVVVRPPNPPDPQPPPDP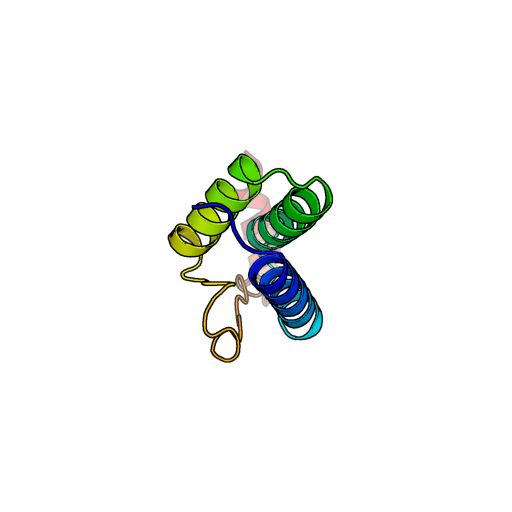VSVVVVVVVPPD

Secondary structure (DSSP, 8-state):
-PPPHHHHHHHHHHHHHHHHH-----HHHHHHHHHHHHHHHTT-HHHHHHHHHHHHHHH---SSS--TT----------S--SHHHHHHHHHHT--